Protein AF-A0A645J7L5-F1 (afdb_monomer_lite)

InterPro domains:
  IPR029058 Alpha/Beta hydrolase fold [G3DSA:3.40.50.1820] (1-58)
  IPR029058 Alpha/Beta hydrolase fold [SSF53474] (2-57)

Structure (mmCIF, N/CA/C/O backbone):
data_AF-A0A645J7L5-F1
#
_entry.id   AF-A0A645J7L5-F1
#
loop_
_atom_site.group_PDB
_atom_site.id
_atom_site.type_symbol
_atom_site.label_atom_id
_atom_site.label_alt_id
_atom_site.label_comp_id
_atom_site.label_asym_id
_atom_site.label_entity_id
_atom_site.label_seq_id
_atom_site.pdbx_PDB_ins_code
_atom_site.Cartn_x
_atom_site.Cartn_y
_atom_site.Cartn_z
_atom_site.occupancy
_atom_site.B_iso_or_equiv
_atom_site.auth_seq_id
_atom_site.auth_comp_id
_atom_site.auth_asym_id
_atom_site.auth_atom_id
_atom_site.pdbx_PDB_model_num
ATOM 1 N N . MET A 1 1 ? -13.927 -11.130 -0.506 1.00 85.38 1 MET A N 1
ATOM 2 C CA . MET A 1 1 ? -12.697 -10.337 -0.279 1.00 85.38 1 MET A CA 1
ATOM 3 C C . MET A 1 1 ? -12.509 -10.087 1.208 1.00 85.38 1 MET A C 1
ATOM 5 O O . MET A 1 1 ? -13.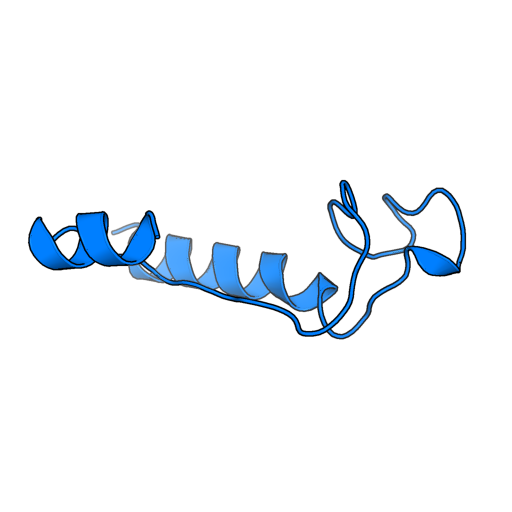505 -9.929 1.908 1.00 85.38 1 MET A O 1
ATOM 9 N N . PHE A 1 2 ? -11.261 -10.039 1.675 1.00 97.38 2 PHE A N 1
ATOM 10 C CA . PHE A 1 2 ? -10.920 -9.777 3.078 1.00 97.38 2 PHE A CA 1
ATOM 11 C C . PHE A 1 2 ? -11.459 -8.421 3.572 1.00 97.38 2 PHE A C 1
ATOM 13 O O . PHE A 1 2 ? -12.097 -8.361 4.620 1.00 97.38 2 PHE A O 1
ATOM 20 N N . SER A 1 3 ? -11.366 -7.372 2.746 1.00 97.94 3 SER A N 1
ATOM 21 C CA . SER A 1 3 ? -11.943 -6.041 3.011 1.00 97.94 3 SER A CA 1
ATOM 22 C C . SER A 1 3 ? -13.442 -6.067 3.337 1.00 97.94 3 SER A C 1
ATOM 24 O O . SER A 1 3 ? -13.907 -5.356 4.224 1.00 97.94 3 SER A O 1
ATOM 26 N N . ALA A 1 4 ? -14.218 -6.934 2.679 1.00 98.19 4 ALA A N 1
ATOM 27 C CA . ALA A 1 4 ? -15.643 -7.077 2.967 1.00 98.19 4 ALA A CA 1
ATOM 28 C C . ALA A 1 4 ? -15.903 -7.686 4.355 1.00 98.19 4 ALA A C 1
ATOM 30 O O . ALA A 1 4 ? -16.902 -7.343 4.983 1.00 98.19 4 ALA A O 1
ATOM 31 N N . ALA A 1 5 ? -15.030 -8.580 4.830 1.00 98.50 5 ALA A N 1
ATOM 32 C CA . ALA A 1 5 ? -15.122 -9.148 6.172 1.00 98.50 5 ALA A CA 1
ATOM 33 C C . ALA A 1 5 ? -14.746 -8.115 7.243 1.00 98.50 5 ALA A C 1
ATOM 35 O O . ALA A 1 5 ? -15.506 -7.956 8.194 1.00 98.50 5 ALA A O 1
ATOM 36 N N . LEU A 1 6 ? -13.661 -7.355 7.035 1.00 98.44 6 LEU A N 1
ATOM 37 C CA . LEU A 1 6 ? -13.270 -6.243 7.913 1.00 98.44 6 LEU A CA 1
ATOM 38 C C . LEU A 1 6 ? -14.399 -5.215 8.049 1.00 98.44 6 LEU A C 1
ATOM 40 O O . LEU A 1 6 ? -14.797 -4.877 9.161 1.00 98.44 6 LEU A O 1
ATOM 44 N N . ARG A 1 7 ? -15.001 -4.815 6.917 1.00 98.19 7 ARG A N 1
ATOM 45 C CA . ARG A 1 7 ? -16.153 -3.903 6.898 1.00 98.19 7 ARG A CA 1
ATOM 46 C C . ARG A 1 7 ? -17.333 -4.440 7.708 1.00 98.19 7 ARG A C 1
ATOM 48 O O . ARG A 1 7 ? -17.923 -3.693 8.478 1.00 98.19 7 ARG A O 1
ATOM 55 N N . ARG A 1 8 ? -17.691 -5.720 7.539 1.00 98.56 8 ARG A N 1
ATOM 56 C CA . ARG A 1 8 ? -18.795 -6.344 8.296 1.00 98.56 8 ARG A CA 1
ATOM 57 C C . ARG A 1 8 ? -18.513 -6.419 9.796 1.00 98.56 8 ARG A C 1
ATOM 59 O O . ARG A 1 8 ? -19.452 -6.347 10.573 1.00 98.56 8 ARG A O 1
ATOM 66 N N . ALA A 1 9 ? -17.250 -6.567 10.184 1.00 98.62 9 ALA A N 1
ATOM 67 C CA . ALA A 1 9 ? -16.827 -6.626 11.579 1.00 98.62 9 ALA A CA 1
ATOM 68 C C . ALA A 1 9 ? -16.628 -5.240 12.224 1.00 98.62 9 ALA A C 1
ATOM 70 O O . ALA A 1 9 ? -16.281 -5.172 13.398 1.00 98.62 9 ALA A O 1
ATOM 71 N N . GLY A 1 10 ? -16.812 -4.140 11.481 1.00 97.94 10 GLY A N 1
ATOM 72 C CA . GLY A 1 10 ? -16.575 -2.786 11.992 1.00 97.94 10 GLY A CA 1
ATOM 73 C C . GLY A 1 10 ? -15.099 -2.462 12.243 1.00 97.94 10 GLY A C 1
ATOM 74 O O . GLY A 1 10 ? -14.801 -1.528 12.980 1.00 97.94 10 GLY A O 1
ATOM 75 N N . VAL A 1 11 ? -14.171 -3.217 11.644 1.00 97.88 11 VAL A N 1
ATOM 76 C CA . VAL A 1 11 ? -12.728 -2.976 11.773 1.00 97.88 11 VAL A CA 1
ATOM 77 C C . VAL A 1 11 ? -12.307 -1.905 10.757 1.00 97.88 11 VAL A C 1
ATOM 79 O O . VAL A 1 11 ? -12.511 -2.123 9.559 1.00 97.88 11 VAL A O 1
ATOM 82 N N . PRO A 1 12 ? -11.720 -0.767 11.179 1.00 96.50 12 PRO A N 1
ATOM 83 C CA . PRO A 1 12 ? -11.229 0.258 10.260 1.00 96.50 12 PRO A CA 1
ATOM 84 C C . PRO A 1 12 ? -10.112 -0.275 9.359 1.00 96.50 12 PRO A C 1
ATOM 86 O O . PRO A 1 12 ? -9.193 -0.945 9.827 1.00 96.50 12 PRO A O 1
ATOM 89 N N . PHE A 1 13 ? -10.170 0.037 8.065 1.00 97.38 13 PHE A N 1
ATOM 90 C CA . PHE A 1 13 ? -9.123 -0.324 7.111 1.00 97.38 13 PHE A CA 1
ATOM 91 C C . PHE A 1 13 ? -9.059 0.669 5.950 1.00 97.38 13 PHE A C 1
ATOM 93 O O . PHE A 1 13 ? -10.011 1.402 5.682 1.00 97.38 13 PHE A O 1
ATOM 100 N N . GLU A 1 14 ? -7.938 0.640 5.239 1.00 98.00 14 GLU A N 1
ATOM 101 C CA . GLU A 1 14 ? -7.721 1.323 3.966 1.00 98.00 14 GLU A CA 1
ATOM 102 C C . GLU A 1 14 ? -7.282 0.279 2.927 1.00 98.00 14 GLU A C 1
ATOM 104 O O . GLU A 1 14 ? -6.558 -0.659 3.264 1.00 98.00 14 GLU A O 1
ATOM 109 N N . LEU A 1 15 ? -7.774 0.375 1.688 1.00 97.69 15 LEU A N 1
ATOM 110 C CA . LEU A 1 15 ? -7.506 -0.597 0.622 1.00 97.69 15 LEU A CA 1
ATOM 111 C C . LEU A 1 15 ? -7.115 0.130 -0.664 1.00 97.69 15 LEU A C 1
ATOM 113 O O . LEU A 1 15 ? -7.884 0.947 -1.162 1.00 97.69 15 LEU A O 1
ATOM 117 N N . HIS A 1 16 ? -5.972 -0.260 -1.225 1.00 96.94 16 HI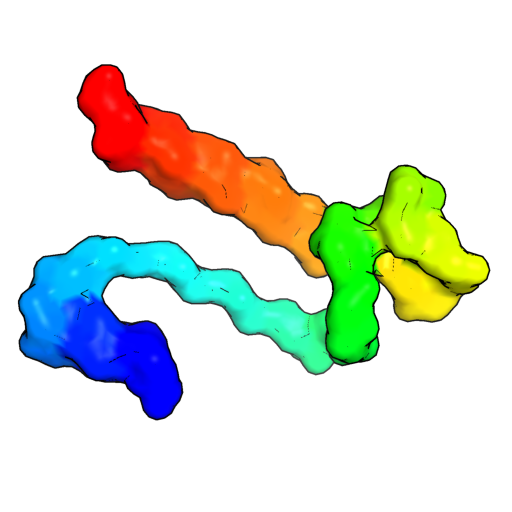S A N 1
ATOM 118 C CA . HIS A 1 16 ? -5.464 0.202 -2.516 1.00 96.94 16 HIS A CA 1
ATOM 119 C C . HIS A 1 16 ? -5.326 -1.002 -3.447 1.00 96.94 16 HIS A C 1
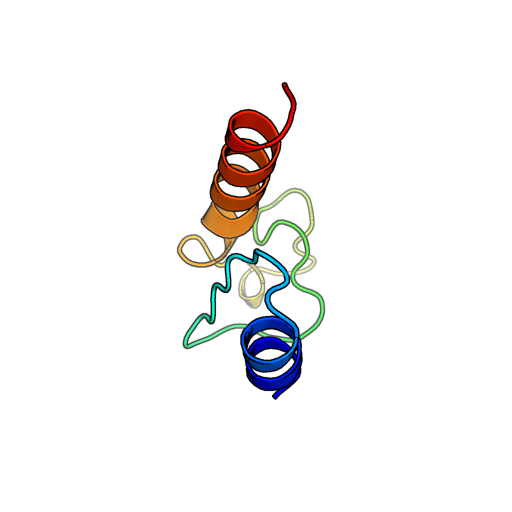ATOM 121 O O . HIS A 1 16 ? -4.722 -2.006 -3.072 1.00 96.94 16 HIS A O 1
ATOM 127 N N . VAL A 1 17 ? -5.932 -0.929 -4.632 1.00 96.25 17 VAL A N 1
ATOM 128 C CA . VAL A 1 17 ? -5.864 -1.975 -5.663 1.00 96.25 17 VAL A CA 1
ATOM 129 C C . VAL A 1 17 ? -5.395 -1.314 -6.950 1.00 96.25 17 VAL A C 1
ATOM 131 O O . VAL A 1 17 ? -6.075 -0.426 -7.461 1.00 96.25 17 VAL A O 1
ATOM 134 N N . TYR A 1 18 ? -4.244 -1.747 -7.452 1.00 96.19 18 TYR A N 1
ATOM 135 C CA . TYR A 1 18 ? -3.624 -1.216 -8.663 1.00 96.19 18 TYR A CA 1
ATOM 136 C C . TYR A 1 18 ? -4.015 -2.063 -9.880 1.00 96.19 18 TYR A C 1
ATOM 138 O O . TYR A 1 18 ? -4.186 -3.278 -9.772 1.00 96.19 18 TYR A O 1
ATOM 146 N N . GLU A 1 19 ? -4.200 -1.420 -11.037 1.00 95.44 19 GLU A N 1
ATOM 147 C CA . GLU A 1 19 ? -4.659 -2.073 -12.277 1.00 95.44 19 GLU A CA 1
ATOM 148 C C . GLU A 1 19 ? -3.625 -3.073 -12.823 1.00 95.44 19 GLU A C 1
ATOM 150 O O . GLU A 1 19 ? -3.982 -4.090 -13.421 1.00 95.44 19 GLU A O 1
ATOM 155 N N . LYS A 1 20 ? -2.334 -2.771 -12.645 1.00 91.94 20 LYS A N 1
ATOM 156 C CA . LYS A 1 20 ? -1.202 -3.476 -13.256 1.00 91.94 20 LYS A CA 1
ATOM 157 C C . LYS A 1 20 ? -0.150 -3.769 -12.193 1.00 91.94 20 LYS A C 1
ATOM 159 O O . LYS A 1 20 ? -0.121 -3.110 -11.170 1.00 91.94 20 LYS A O 1
ATOM 164 N N . GLY A 1 21 ? 0.715 -4.746 -12.463 1.00 91.62 21 GLY A N 1
ATOM 165 C CA . GLY A 1 21 ? 1.785 -5.146 -11.546 1.00 91.62 21 GLY A CA 1
ATOM 166 C C . GLY A 1 21 ? 1.895 -6.664 -11.415 1.00 91.62 21 GLY A C 1
ATOM 167 O O . GLY A 1 21 ? 0.893 -7.374 -11.430 1.00 91.62 21 GLY A O 1
ATOM 168 N N . GLY A 1 22 ? 3.125 -7.178 -11.347 1.00 92.50 22 GLY A N 1
ATOM 169 C CA . GLY A 1 22 ? 3.375 -8.592 -11.062 1.00 92.50 22 GLY A CA 1
ATOM 170 C C . GLY A 1 22 ? 3.241 -8.906 -9.571 1.00 92.50 22 GLY A C 1
ATOM 171 O O . GLY A 1 22 ? 3.060 -8.019 -8.742 1.00 92.50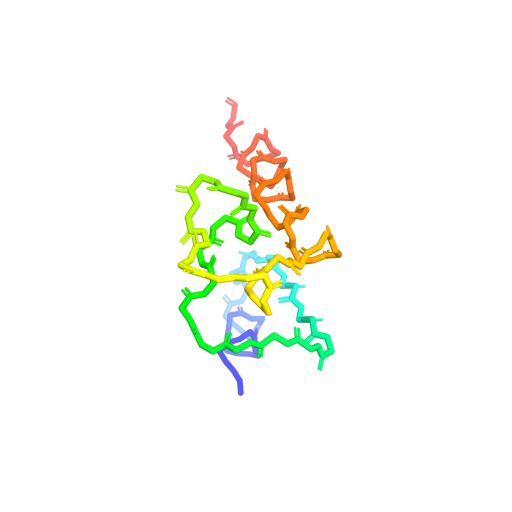 22 GLY A O 1
ATOM 172 N N . HIS A 1 23 ? 3.375 -10.179 -9.204 1.00 95.12 23 HIS A N 1
ATOM 173 C CA . HIS A 1 23 ? 3.550 -10.532 -7.796 1.00 95.12 23 HIS A CA 1
ATOM 174 C C . HIS A 1 23 ? 4.943 -10.104 -7.299 1.00 95.12 23 HIS A C 1
ATOM 176 O O . HIS A 1 23 ? 5.906 -10.125 -8.064 1.00 95.12 23 HIS A O 1
ATOM 182 N N . GLY A 1 24 ? 5.053 -9.765 -6.011 1.00 95.56 24 GLY A N 1
ATOM 183 C CA . GLY A 1 24 ? 6.345 -9.548 -5.352 1.00 95.56 24 GLY A CA 1
ATOM 184 C C . GLY A 1 24 ? 7.066 -8.248 -5.722 1.00 95.56 24 GLY A C 1
ATOM 185 O O . GLY A 1 24 ? 8.290 -8.238 -5.734 1.00 95.56 24 GLY A O 1
ATOM 186 N N . LEU A 1 25 ? 6.340 -7.161 -6.017 1.00 96.81 25 LEU A N 1
ATOM 187 C CA . LEU A 1 25 ? 6.948 -5.878 -6.412 1.00 96.81 25 LEU A CA 1
ATOM 188 C C . LEU A 1 25 ? 7.635 -5.110 -5.272 1.00 96.81 25 LEU A C 1
ATOM 190 O O . LEU A 1 25 ? 8.467 -4.249 -5.540 1.00 96.81 25 LEU A O 1
ATOM 194 N N . SER A 1 26 ? 7.312 -5.411 -4.011 1.00 97.25 26 SER A N 1
ATOM 195 C CA . SER A 1 26 ? 7.868 -4.716 -2.843 1.00 97.25 26 SER A CA 1
ATOM 196 C C . SER A 1 26 ? 7.683 -3.188 -2.932 1.00 97.25 26 SER A C 1
ATOM 198 O O . SER A 1 26 ? 6.540 -2.732 -2.959 1.00 97.25 26 SER A O 1
ATOM 200 N N . LEU A 1 27 ? 8.754 -2.387 -2.992 1.00 97.88 27 LEU A N 1
ATOM 201 C CA . LEU A 1 27 ? 8.677 -0.923 -3.060 1.00 97.88 27 LEU A CA 1
ATOM 202 C C . LEU A 1 27 ? 8.380 -0.394 -4.470 1.00 97.88 27 LEU A C 1
ATOM 204 O O . LEU A 1 27 ? 8.088 0.787 -4.616 1.00 97.88 27 LEU A O 1
ATOM 208 N N . CYS A 1 28 ? 8.368 -1.266 -5.487 1.00 97.62 28 CYS A N 1
ATOM 209 C CA . CYS A 1 28 ? 8.057 -0.912 -6.879 1.00 97.62 28 CYS A CA 1
ATOM 210 C C . CYS A 1 28 ? 9.035 0.105 -7.507 1.00 97.62 28 CYS A C 1
ATOM 212 O O . CYS A 1 28 ? 8.739 0.684 -8.557 1.00 97.62 28 CYS A O 1
ATOM 214 N N . ASP A 1 29 ? 10.194 0.296 -6.878 1.00 97.19 29 ASP A N 1
ATOM 215 C CA . ASP A 1 29 ? 11.257 1.224 -7.255 1.00 97.19 29 ASP A CA 1
ATOM 216 C C . ASP A 1 29 ? 12.592 0.488 -7.479 1.00 97.19 29 ASP A C 1
ATOM 218 O O . ASP A 1 29 ? 12.697 -0.739 -7.347 1.00 97.19 29 ASP A O 1
ATOM 222 N N . GLU A 1 30 ? 13.637 1.236 -7.827 1.00 97.12 30 GLU A N 1
ATOM 223 C CA . GLU A 1 30 ? 14.969 0.700 -8.100 1.00 97.12 30 GLU A CA 1
ATOM 224 C C . GLU A 1 30 ? 15.618 -0.022 -6.912 1.00 97.12 30 GLU A C 1
ATOM 226 O O . GLU A 1 30 ? 16.544 -0.806 -7.113 1.00 97.12 30 GLU A O 1
ATOM 231 N N . THR A 1 31 ? 15.150 0.206 -5.681 1.00 97.81 31 THR A N 1
ATOM 232 C CA . THR A 1 31 ? 15.739 -0.410 -4.485 1.00 97.81 31 THR A CA 1
ATOM 233 C C . THR A 1 31 ? 15.349 -1.879 -4.341 1.00 97.81 31 THR A C 1
ATOM 235 O O . THR A 1 31 ? 16.037 -2.644 -3.663 1.00 97.81 31 THR A O 1
ATOM 238 N N . THR A 1 32 ? 14.249 -2.286 -4.985 1.00 97.94 32 THR A N 1
ATOM 239 C CA . THR A 1 32 ? 13.688 -3.641 -4.877 1.00 97.94 32 THR A CA 1
ATOM 240 C C . THR A 1 32 ? 13.458 -4.328 -6.221 1.00 97.94 32 THR A C 1
ATOM 242 O O . THR A 1 32 ? 13.307 -5.551 -6.257 1.00 97.94 32 THR A O 1
ATOM 245 N N . ALA A 1 33 ? 13.475 -3.583 -7.328 1.00 97.44 33 ALA A N 1
ATOM 246 C CA . ALA A 1 33 ? 13.317 -4.134 -8.664 1.00 97.44 33 ALA A CA 1
ATOM 247 C C . ALA A 1 33 ? 14.529 -4.979 -9.103 1.00 97.44 33 ALA A C 1
ATOM 249 O O . ALA A 1 33 ? 15.670 -4.530 -9.130 1.00 97.44 33 ALA A O 1
ATOM 250 N N . GLN A 1 34 ? 14.259 -6.205 -9.546 1.00 96.88 34 GLN A N 1
ATOM 251 C CA . GLN A 1 34 ? 15.213 -7.099 -10.208 1.00 96.88 34 GLN A CA 1
ATOM 252 C C . GLN A 1 34 ? 15.366 -6.794 -11.704 1.00 96.88 34 GLN A C 1
ATOM 254 O O . GLN A 1 34 ? 16.346 -7.195 -12.328 1.00 96.88 34 GLN A O 1
ATOM 259 N N . ASN A 1 35 ? 14.373 -6.136 -12.307 1.00 95.56 35 ASN A N 1
ATOM 260 C CA . ASN A 1 35 ? 14.396 -5.694 -13.699 1.00 95.56 35 ASN A CA 1
ATOM 261 C C . ASN A 1 35 ? 13.430 -4.517 -13.916 1.00 95.56 35 ASN A C 1
ATOM 263 O O . ASN A 1 35 ? 12.567 -4.235 -13.087 1.00 95.56 35 ASN A O 1
ATOM 267 N N . SER A 1 36 ? 13.537 -3.858 -15.071 1.00 94.75 36 SER A N 1
ATOM 268 C CA . SER A 1 36 ? 12.744 -2.667 -15.400 1.00 94.75 36 SER A CA 1
ATOM 269 C C . SER A 1 36 ? 11.232 -2.905 -15.466 1.00 94.75 36 SER A C 1
ATOM 271 O O . SER A 1 36 ? 10.468 -1.961 -15.287 1.00 94.75 36 SER A O 1
ATOM 273 N N . ALA A 1 37 ? 10.766 -4.141 -15.672 1.00 94.38 37 ALA A N 1
ATOM 274 C CA . ALA A 1 37 ? 9.335 -4.438 -15.693 1.00 94.38 37 ALA A CA 1
ATOM 275 C C . ALA A 1 37 ? 8.688 -4.365 -14.297 1.00 94.38 37 ALA A C 1
ATOM 277 O O . ALA A 1 37 ? 7.460 -4.261 -14.213 1.00 94.38 37 ALA A O 1
ATOM 278 N N . GLN A 1 38 ? 9.494 -4.403 -13.228 1.00 96.56 38 GLN A N 1
ATOM 279 C CA . GLN A 1 38 ? 9.056 -4.246 -11.838 1.00 96.56 38 GLN A CA 1
ATOM 280 C C . GLN A 1 38 ? 9.031 -2.786 -11.367 1.00 96.56 38 GLN A C 1
ATOM 282 O O . GLN A 1 38 ? 8.466 -2.511 -10.313 1.00 96.56 38 GLN A O 1
ATOM 287 N N . LEU A 1 39 ? 9.573 -1.850 -12.153 1.00 96.44 39 LEU A N 1
ATOM 288 C CA . LEU A 1 39 ? 9.434 -0.423 -11.879 1.00 96.44 39 LEU A CA 1
ATOM 289 C C . LEU A 1 39 ? 7.989 -0.006 -12.182 1.00 96.44 39 LEU A C 1
ATOM 291 O O . LEU A 1 39 ? 7.554 -0.027 -13.340 1.00 96.44 39 LEU A O 1
ATOM 295 N N . LYS A 1 40 ? 7.233 0.333 -11.135 1.00 96.19 40 LYS A N 1
ATOM 296 C CA . LYS A 1 40 ? 5.819 0.727 -11.212 1.00 96.19 40 LYS A CA 1
ATOM 297 C C . LYS A 1 40 ? 5.613 2.026 -10.433 1.00 96.19 40 LYS A C 1
ATOM 299 O O . LYS A 1 40 ? 5.242 1.973 -9.265 1.00 96.19 40 LYS A O 1
ATOM 304 N N . PRO A 1 41 ? 5.844 3.192 -11.066 1.00 93.06 41 PRO A N 1
ATOM 305 C CA . PRO A 1 41 ? 5.722 4.486 -10.393 1.00 93.06 41 PRO A CA 1
ATOM 306 C C . PRO A 1 41 ? 4.342 4.724 -9.765 1.00 93.06 41 PRO A C 1
ATOM 308 O O . PRO A 1 41 ? 4.260 5.272 -8.670 1.00 93.06 41 PRO A O 1
ATOM 311 N N . ASP A 1 42 ? 3.274 4.264 -10.425 1.00 93.12 42 ASP A N 1
ATOM 312 C CA . ASP A 1 42 ? 1.904 4.385 -9.912 1.00 93.12 42 ASP A CA 1
ATOM 313 C C . ASP A 1 42 ? 1.680 3.529 -8.650 1.00 93.12 42 ASP A C 1
ATOM 315 O O . ASP A 1 42 ? 0.982 3.953 -7.726 1.00 93.12 42 ASP A O 1
ATOM 319 N N . ASP A 1 43 ? 2.311 2.351 -8.582 1.00 96.88 43 ASP A N 1
ATOM 320 C CA . ASP A 1 43 ? 2.181 1.413 -7.463 1.00 96.88 43 ASP A CA 1
ATOM 321 C C . ASP A 1 43 ? 3.070 1.838 -6.287 1.00 96.88 43 ASP A C 1
ATOM 323 O O . ASP A 1 43 ? 2.650 1.729 -5.138 1.00 96.88 43 ASP A O 1
ATOM 327 N N . ALA A 1 44 ? 4.268 2.380 -6.553 1.00 96.88 44 ALA A N 1
ATOM 328 C CA . ALA A 1 44 ? 5.260 2.784 -5.547 1.00 96.88 44 ALA A CA 1
ATOM 329 C C . ALA A 1 44 ? 4.699 3.744 -4.478 1.00 96.88 44 ALA A C 1
ATOM 331 O O . ALA A 1 44 ? 5.124 3.722 -3.321 1.00 96.88 44 ALA A O 1
ATOM 332 N N . GLY A 1 45 ? 3.669 4.528 -4.822 1.00 96.12 45 GLY A N 1
ATOM 333 C CA . GLY A 1 45 ? 2.963 5.404 -3.884 1.00 96.12 45 GLY A CA 1
ATOM 334 C C . GLY A 1 45 ? 2.249 4.683 -2.728 1.00 96.12 45 GLY A C 1
ATOM 335 O O . GLY A 1 45 ? 1.826 5.342 -1.772 1.00 96.12 45 GLY A O 1
ATOM 336 N N . TRP A 1 46 ? 2.113 3.349 -2.768 1.00 97.88 46 TRP A N 1
ATOM 337 C CA . TRP A 1 46 ? 1.490 2.560 -1.699 1.00 97.88 46 TRP A CA 1
ATOM 338 C C . TRP A 1 46 ? 2.180 2.766 -0.344 1.00 97.88 46 TRP A C 1
ATOM 340 O O . TRP A 1 46 ? 1.505 2.807 0.687 1.00 97.88 46 TRP A O 1
ATOM 350 N N . MET A 1 47 ? 3.507 2.940 -0.337 1.00 97.94 47 MET A N 1
ATOM 351 C CA . MET A 1 47 ? 4.283 3.097 0.893 1.00 97.94 47 MET A CA 1
ATOM 352 C C . MET A 1 47 ? 3.962 4.430 1.582 1.00 97.94 47 MET A C 1
ATOM 354 O O . MET A 1 47 ? 3.698 4.468 2.785 1.00 97.94 47 MET A O 1
ATOM 358 N N . ASP A 1 48 ? 3.857 5.517 0.815 1.00 97.62 48 ASP A N 1
ATOM 359 C CA . ASP A 1 48 ? 3.437 6.825 1.331 1.00 97.62 48 ASP A CA 1
ATOM 360 C C . ASP A 1 48 ? 1.997 6.810 1.852 1.00 97.62 48 ASP A C 1
ATOM 362 O O . ASP A 1 48 ? 1.665 7.479 2.837 1.00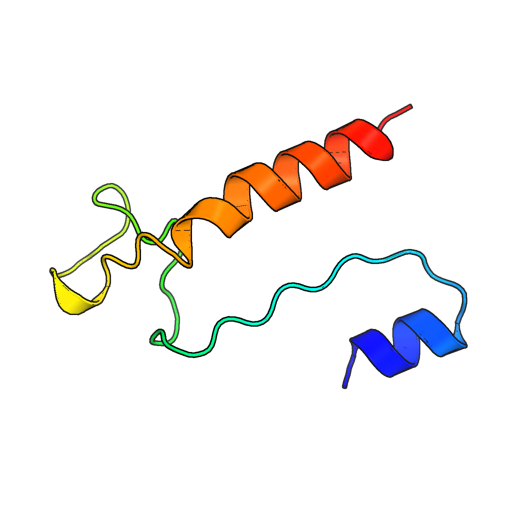 97.62 48 ASP A O 1
ATOM 366 N N . LEU A 1 49 ? 1.107 6.071 1.187 1.00 98.06 49 LEU A N 1
ATOM 367 C CA . LEU A 1 49 ? -0.271 5.872 1.638 1.00 98.06 49 LEU A CA 1
ATOM 368 C C . LEU A 1 49 ? -0.309 5.101 2.964 1.00 98.06 49 LEU A C 1
ATOM 370 O O . LEU A 1 49 ? -0.961 5.555 3.906 1.00 98.06 49 LEU A O 1
ATOM 374 N N . ALA A 1 50 ? 0.460 4.015 3.081 1.00 98.06 50 ALA A N 1
ATOM 375 C CA . ALA A 1 50 ? 0.578 3.224 4.302 1.00 98.06 50 ALA A CA 1
ATOM 376 C C . ALA A 1 50 ? 1.139 4.050 5.472 1.00 98.06 50 ALA A C 1
ATOM 378 O O . ALA A 1 50 ? 0.547 4.063 6.552 1.00 98.06 50 ALA A O 1
ATOM 379 N N . ILE A 1 51 ? 2.217 4.815 5.254 1.00 98.12 51 ILE A N 1
ATOM 380 C CA . ILE A 1 51 ? 2.789 5.719 6.266 1.00 98.12 51 ILE A CA 1
ATOM 381 C C . ILE A 1 51 ? 1.744 6.739 6.727 1.00 98.12 51 ILE A C 1
ATOM 383 O O . ILE A 1 51 ? 1.583 6.968 7.928 1.00 98.12 51 ILE A O 1
ATOM 387 N N . ARG A 1 52 ? 1.013 7.358 5.792 1.00 98.06 52 ARG A N 1
ATOM 388 C CA . ARG A 1 52 ? -0.044 8.320 6.129 1.00 98.06 52 ARG A CA 1
ATOM 389 C C . ARG A 1 52 ? -1.190 7.666 6.894 1.00 98.06 52 ARG A C 1
ATOM 391 O O . ARG A 1 52 ? -1.711 8.290 7.815 1.00 98.06 52 ARG A O 1
ATOM 398 N N . TRP A 1 53 ? -1.584 6.445 6.539 1.00 98.00 53 TRP A N 1
ATOM 399 C CA . TRP A 1 53 ? -2.601 5.698 7.274 1.00 98.00 53 TRP A CA 1
ATOM 400 C C . TRP A 1 53 ? -2.149 5.422 8.707 1.00 98.00 53 TRP A C 1
ATOM 402 O O . TRP A 1 53 ? -2.875 5.777 9.632 1.00 98.00 53 TRP A O 1
ATOM 412 N N . VAL A 1 54 ? -0.930 4.907 8.902 1.00 97.81 54 VAL A N 1
ATOM 413 C CA . VAL A 1 54 ? -0.368 4.673 10.242 1.00 97.81 54 VAL A CA 1
ATOM 414 C C . VAL A 1 54 ? -0.337 5.972 11.042 1.00 97.81 54 VAL A C 1
ATOM 416 O O . VAL A 1 54 ? -0.831 5.992 12.159 1.00 97.81 54 VAL A O 1
ATOM 419 N N . LYS A 1 55 ? 0.140 7.084 10.472 1.00 97.44 55 LYS A N 1
ATOM 420 C CA . LY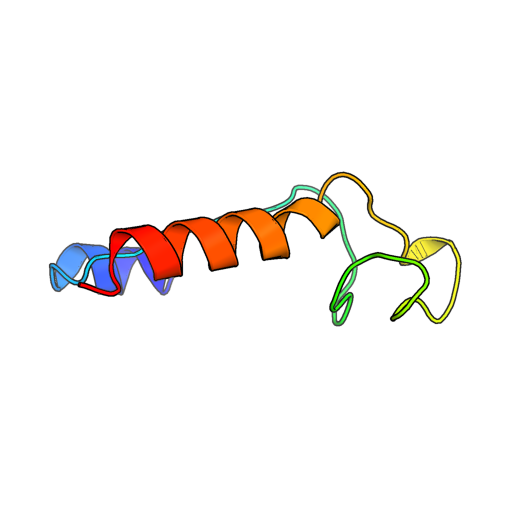S A 1 55 ? 0.187 8.385 11.166 1.00 97.44 55 LYS A CA 1
ATOM 421 C C . LYS A 1 55 ? -1.185 8.940 11.566 1.00 97.44 55 LYS A C 1
ATOM 423 O O . LYS A 1 55 ? -1.261 9.663 12.546 1.00 97.44 55 LYS A O 1
ATOM 428 N N . ARG A 1 56 ? -2.260 8.637 10.827 1.00 96.81 56 ARG A N 1
ATOM 429 C CA . ARG A 1 56 ? -3.632 9.036 11.211 1.00 96.81 56 ARG A CA 1
ATOM 430 C C . ARG A 1 56 ? -4.201 8.211 12.372 1.00 96.81 56 ARG A C 1
ATOM 432 O O . ARG A 1 56 ? -5.191 8.632 12.958 1.00 96.81 56 ARG A O 1
ATOM 439 N N . HIS A 1 57 ? -3.622 7.041 12.652 1.00 93.56 57 HIS A N 1
ATOM 440 C CA . HIS A 1 57 ? -4.128 6.077 13.638 1.00 93.56 57 HIS A CA 1
ATOM 441 C C . HIS A 1 57 ? -3.152 5.809 14.795 1.00 93.56 57 HIS A C 1
ATOM 443 O O . HIS A 1 57 ? -3.548 5.232 15.805 1.00 93.56 57 HIS A O 1
ATOM 449 N N . ALA A 1 58 ? -1.892 6.219 14.662 1.00 83.38 58 ALA A N 1
ATOM 450 C CA . ALA A 1 58 ? -0.954 6.359 15.760 1.00 83.38 58 ALA A CA 1
ATOM 451 C C . ALA A 1 58 ? -1.343 7.635 16.515 1.00 83.38 58 ALA A C 1
ATOM 453 O O . ALA A 1 58 ? -1.277 8.718 15.938 1.00 83.38 58 ALA A O 1
ATOM 454 N N . GLY A 1 59 ? -1.845 7.467 17.741 1.00 61.78 59 GLY A N 1
ATOM 455 C CA . GLY A 1 59 ? -2.327 8.556 18.598 1.00 61.78 59 GLY A CA 1
ATOM 456 C C . GLY A 1 59 ? -1.300 9.650 18.842 1.00 61.78 59 GLY A C 1
ATOM 457 O O . GLY A 1 59 ? -0.103 9.312 18.986 1.00 61.78 59 GLY A O 1
#

Sequence (59 aa):
MFSAALRRAGVPFELHVYEKGGHGLSLCDETTAQNSAQLKPDDAGWMDLAIRWVKRHAG

Radius of gyration: 13.98 Å; chains: 1; bounding box: 34×20×34 Å

Foldseek 3Di:
DVVVVCVVVVHDDDDDDDPDADPPLVLLPPVRDPDPRSNDPPCNCVVVVVVVVCVVVVD

pLDDT: mean 95.7, std 5.26, range [61.78, 98.62]

Organism: NCBI:txid1076179

Secondary structure (DSSP, 8-state):
-HHHHHHHTT--------SS--TT-TTSSTTT-SSGGG--HHHHTHHHHHHHHHHHH--